Protein AF-A0A7S2JC39-F1 (afdb_monomer)

Structure (mmCIF, N/CA/C/O backbone):
data_AF-A0A7S2JC39-F1
#
_entry.id   AF-A0A7S2JC39-F1
#
loop_
_atom_site.group_PDB
_atom_site.id
_atom_site.type_symbol
_atom_site.label_atom_id
_atom_site.label_alt_id
_atom_site.label_comp_id
_atom_site.label_asym_id
_atom_site.label_entity_id
_atom_site.label_seq_id
_atom_site.pdbx_PDB_ins_code
_atom_site.Cartn_x
_atom_site.Cartn_y
_atom_site.Cartn_z
_atom_site.occupancy
_atom_site.B_iso_or_equiv
_atom_site.auth_seq_id
_atom_site.auth_comp_id
_atom_site.auth_asym_id
_atom_site.auth_atom_id
_atom_site.pdbx_PDB_model_num
ATOM 1 N N . ASP A 1 1 ? 55.659 12.580 -30.647 1.00 59.03 1 ASP A N 1
ATOM 2 C CA . ASP A 1 1 ? 55.176 11.824 -29.492 1.00 59.03 1 ASP A CA 1
ATOM 3 C C . ASP A 1 1 ? 54.135 12.694 -28.819 1.00 59.03 1 ASP A C 1
ATOM 5 O O . ASP A 1 1 ? 54.522 13.663 -28.187 1.00 59.03 1 ASP A O 1
ATOM 9 N N . ASP A 1 2 ? 52.860 12.489 -29.158 1.00 48.78 2 ASP A N 1
ATOM 10 C CA . ASP A 1 2 ? 51.747 12.760 -28.239 1.00 48.78 2 ASP A CA 1
ATOM 11 C C . ASP A 1 2 ? 50.462 12.148 -28.821 1.00 48.78 2 ASP A C 1
ATOM 13 O O . ASP A 1 2 ? 49.729 12.749 -29.612 1.00 48.78 2 ASP A O 1
ATOM 17 N N . PHE A 1 3 ? 50.257 10.868 -28.522 1.00 50.62 3 PHE A N 1
ATOM 18 C CA . PHE A 1 3 ? 49.027 10.153 -28.836 1.00 50.62 3 PHE A CA 1
ATOM 19 C C . PHE A 1 3 ? 48.012 10.512 -27.748 1.00 50.62 3 PHE A C 1
ATOM 21 O O . PHE A 1 3 ? 47.978 9.879 -26.697 1.00 50.62 3 PHE A O 1
ATOM 28 N N . MET A 1 4 ? 47.216 11.560 -27.968 1.00 56.38 4 MET A N 1
ATOM 29 C CA . MET A 1 4 ? 46.116 11.902 -27.063 1.00 56.38 4 MET A CA 1
ATOM 30 C C . MET A 1 4 ? 45.113 10.738 -27.049 1.00 56.38 4 MET A C 1
ATOM 32 O O . MET A 1 4 ? 44.552 10.425 -28.105 1.00 56.38 4 MET A O 1
ATOM 36 N N . PRO A 1 5 ? 44.850 10.082 -25.905 1.00 50.06 5 PRO A N 1
ATOM 37 C CA . PRO A 1 5 ? 43.785 9.100 -25.836 1.00 50.06 5 PRO A CA 1
ATOM 38 C C . PRO A 1 5 ? 42.465 9.860 -25.971 1.00 50.06 5 PRO A C 1
ATOM 40 O O . PRO A 1 5 ? 42.145 10.724 -25.157 1.00 50.06 5 PRO A O 1
ATOM 43 N N . SER A 1 6 ? 41.697 9.575 -27.022 1.00 55.00 6 SER A N 1
ATOM 44 C CA . SER A 1 6 ? 40.325 10.061 -27.125 1.00 55.00 6 SER A CA 1
ATOM 45 C C . SER A 1 6 ? 39.510 9.409 -26.010 1.00 55.00 6 SER A C 1
ATOM 47 O O . SER A 1 6 ? 39.019 8.289 -26.159 1.00 55.00 6 SER A O 1
ATOM 49 N N . GLU A 1 7 ? 39.403 10.079 -24.865 1.00 54.69 7 GLU A N 1
ATOM 50 C CA . GLU A 1 7 ? 38.505 9.657 -23.800 1.00 54.69 7 GLU A CA 1
ATOM 51 C C . GLU A 1 7 ? 37.078 9.699 -24.349 1.00 54.69 7 GLU A C 1
ATOM 53 O O . GLU A 1 7 ? 36.477 10.761 -24.530 1.00 54.69 7 GLU A O 1
ATOM 58 N N . HIS A 1 8 ? 36.527 8.526 -24.655 1.00 58.44 8 HIS A N 1
ATOM 59 C CA . HIS A 1 8 ? 35.109 8.383 -24.942 1.00 58.44 8 HIS A CA 1
ATOM 60 C C . HIS A 1 8 ? 34.352 8.691 -23.650 1.00 58.44 8 HIS A C 1
ATOM 62 O O . HIS A 1 8 ? 34.138 7.828 -22.801 1.00 58.44 8 HIS A O 1
ATOM 68 N N . LYS A 1 9 ? 33.995 9.964 -23.473 1.00 55.22 9 LYS A N 1
ATOM 69 C CA . LYS A 1 9 ? 33.208 10.432 -22.336 1.00 55.22 9 LYS A CA 1
ATOM 70 C C . LYS A 1 9 ? 31.896 9.647 -22.287 1.00 55.22 9 LYS A C 1
ATOM 72 O O . LYS A 1 9 ? 31.216 9.527 -23.307 1.00 55.22 9 LYS A O 1
ATOM 77 N N . ALA A 1 10 ? 31.528 9.142 -21.110 1.00 62.03 10 ALA A N 1
ATOM 78 C CA . ALA A 1 10 ? 30.225 8.521 -20.909 1.00 62.03 10 ALA A CA 1
ATOM 79 C C . ALA A 1 10 ? 29.124 9.506 -21.336 1.00 62.03 10 ALA A C 1
ATOM 81 O O . ALA A 1 10 ? 29.049 10.628 -20.830 1.00 62.03 10 ALA A O 1
ATOM 82 N N . GLN A 1 11 ? 28.296 9.104 -22.297 1.00 68.19 11 GLN A N 1
ATOM 83 C CA . GLN A 1 11 ?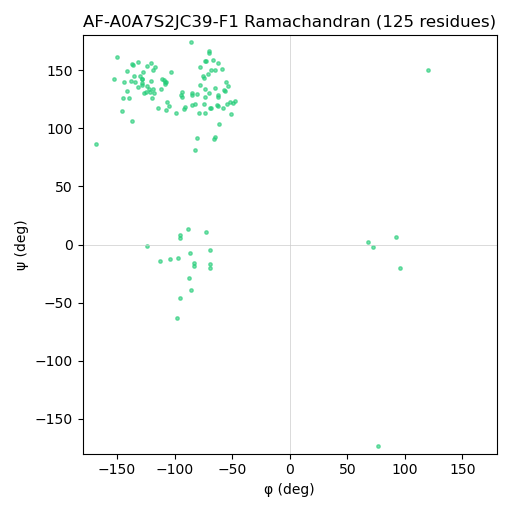 27.146 9.896 -22.713 1.00 68.19 11 GLN A CA 1
ATOM 84 C C . GLN A 1 11 ? 26.000 9.638 -21.739 1.00 68.19 11 GLN A C 1
ATOM 86 O O . GLN A 1 11 ? 25.550 8.504 -21.579 1.00 68.19 11 GLN A O 1
ATOM 91 N N . GLN A 1 12 ? 25.520 10.695 -21.087 1.00 71.56 12 GLN A N 1
ATOM 92 C CA . GLN A 1 12 ? 24.299 10.614 -20.300 1.00 71.56 12 GLN A CA 1
ATOM 93 C C . GLN A 1 12 ? 23.116 10.435 -21.253 1.00 71.56 12 GLN A C 1
ATOM 95 O O . GLN A 1 12 ? 22.857 11.294 -22.096 1.00 71.56 12 GLN A O 1
ATOM 100 N N . MET A 1 13 ? 22.415 9.309 -21.135 1.00 70.75 13 MET A N 1
ATOM 101 C CA . MET A 1 13 ? 21.233 9.058 -21.953 1.00 70.75 13 MET A CA 1
ATOM 102 C C . MET A 1 13 ? 20.038 9.893 -21.467 1.00 70.75 13 MET A C 1
ATOM 104 O O . MET A 1 13 ? 19.881 10.082 -20.256 1.00 70.75 13 MET A O 1
ATOM 108 N N . PRO A 1 14 ? 19.188 10.392 -22.385 1.00 74.12 14 PRO A N 1
ATOM 109 C CA . PRO A 1 14 ? 17.926 11.026 -22.015 1.00 74.12 14 PRO A CA 1
ATOM 110 C C . PRO A 1 14 ? 17.005 10.019 -21.312 1.00 74.12 14 PRO A C 1
ATOM 112 O O . PRO A 1 14 ? 17.118 8.808 -21.515 1.00 74.12 14 PRO A O 1
ATOM 115 N N . SER A 1 15 ? 16.069 10.511 -20.497 1.00 75.44 15 SER A N 1
ATOM 116 C CA . SER A 1 15 ? 15.065 9.651 -19.874 1.00 75.44 15 SER A CA 1
ATOM 117 C C . SER A 1 15 ? 14.177 9.013 -20.946 1.00 75.44 15 SER A C 1
ATOM 119 O O . SER A 1 15 ? 13.503 9.694 -21.718 1.00 75.44 15 SER A O 1
ATOM 121 N N . LEU A 1 16 ? 14.172 7.681 -20.994 1.00 74.25 16 LEU A N 1
ATOM 122 C CA . LEU A 1 16 ? 13.297 6.917 -21.874 1.00 74.25 16 LEU A CA 1
ATOM 123 C C . LEU A 1 16 ? 12.007 6.585 -21.123 1.00 74.25 16 LEU A C 1
ATOM 125 O O . LEU A 1 16 ? 12.033 5.868 -20.127 1.00 74.25 16 LEU A O 1
ATOM 129 N N . SER A 1 17 ? 10.879 7.097 -21.610 1.00 76.88 17 SER A N 1
ATOM 130 C CA . SER A 1 17 ? 9.553 6.733 -21.104 1.00 76.88 17 SER A CA 1
ATOM 131 C C . SER A 1 17 ? 8.851 5.859 -22.131 1.00 76.88 17 SER A C 1
ATOM 133 O O . SER A 1 17 ? 8.567 6.308 -23.240 1.00 76.88 17 SER A O 1
ATOM 135 N N . VAL A 1 18 ? 8.567 4.610 -21.770 1.00 73.94 18 VAL A N 1
ATOM 136 C CA . VAL A 1 18 ? 7.785 3.703 -22.614 1.00 73.94 18 VAL A CA 1
ATOM 137 C C . VAL A 1 18 ? 6.351 3.710 -22.098 1.00 73.94 18 VAL A C 1
ATOM 139 O O . VAL A 1 18 ? 6.086 3.265 -20.984 1.00 73.94 18 VAL A O 1
ATOM 142 N N . LYS A 1 19 ? 5.413 4.231 -22.895 1.00 73.06 19 LYS A N 1
ATOM 143 C CA . LYS A 1 19 ? 3.989 4.170 -22.553 1.00 73.06 19 LYS A CA 1
ATOM 144 C C . LYS A 1 19 ? 3.468 2.774 -22.873 1.00 73.06 19 LYS A C 1
ATOM 146 O O . LYS A 1 19 ? 3.402 2.390 -24.037 1.00 73.06 19 LYS A O 1
ATOM 151 N N . THR A 1 20 ? 3.093 2.034 -21.842 1.00 72.38 20 THR A N 1
ATOM 152 C CA . THR A 1 20 ? 2.510 0.696 -21.962 1.00 72.38 20 THR A CA 1
ATOM 153 C C . THR A 1 20 ? 1.324 0.577 -21.010 1.00 72.38 20 THR A C 1
ATOM 155 O O . THR A 1 20 ? 1.253 1.299 -20.015 1.00 72.38 20 THR A O 1
ATOM 158 N N . ASN A 1 21 ? 0.379 -0.307 -21.329 1.00 80.75 21 ASN A N 1
ATOM 159 C CA . ASN A 1 21 ? -0.690 -0.680 -20.406 1.00 80.75 21 ASN A CA 1
ATOM 160 C C . ASN A 1 21 ? -0.126 -1.742 -19.458 1.00 80.75 21 ASN A C 1
ATOM 162 O O . ASN A 1 21 ? -0.264 -2.939 -19.713 1.00 80.75 21 ASN A O 1
ATOM 166 N N . LEU A 1 22 ? 0.600 -1.293 -18.437 1.00 83.50 22 LEU A N 1
ATOM 167 C CA . LEU A 1 22 ? 1.078 -2.171 -17.378 1.00 83.50 22 LEU A CA 1
ATOM 168 C C . LEU A 1 22 ? -0.112 -2.662 -16.542 1.00 83.50 22 LEU A C 1
ATOM 170 O O . LEU A 1 22 ? -1.123 -1.972 -16.426 1.00 83.50 22 LEU A O 1
ATOM 174 N N . VAL A 1 23 ? 0.024 -3.860 -15.992 1.00 83.75 23 VAL A N 1
ATOM 175 C CA . VAL A 1 23 ? -0.968 -4.540 -15.165 1.00 83.75 23 VAL A CA 1
ATOM 176 C C . VAL A 1 23 ? -0.349 -4.740 -13.788 1.00 83.75 23 VAL A C 1
ATOM 178 O O . VAL A 1 23 ? 0.783 -5.221 -13.681 1.00 83.75 23 VAL A O 1
ATOM 181 N N . ASP A 1 24 ? -1.080 -4.363 -12.748 1.00 83.19 24 ASP A N 1
ATOM 182 C CA . ASP A 1 24 ? -0.678 -4.576 -11.359 1.00 83.19 24 ASP A CA 1
ATOM 183 C C . ASP A 1 24 ? -0.454 -6.058 -11.042 1.00 83.19 24 ASP A C 1
ATOM 185 O O . ASP A 1 24 ? -0.990 -6.953 -11.704 1.00 83.19 24 ASP A O 1
ATOM 189 N N . GLY A 1 25 ? 0.436 -6.329 -10.088 1.00 80.19 25 GLY A N 1
ATOM 190 C CA . GLY A 1 25 ? 0.829 -7.696 -9.736 1.00 80.19 25 GLY A CA 1
ATOM 191 C C . GLY A 1 25 ? 1.721 -8.389 -10.775 1.00 80.19 25 GLY A C 1
ATOM 192 O O . GLY A 1 25 ? 2.168 -9.515 -10.558 1.00 80.19 25 GLY A O 1
ATOM 193 N N . THR A 1 26 ? 2.023 -7.734 -11.902 1.00 83.69 26 THR A N 1
ATOM 194 C CA . THR A 1 26 ? 2.924 -8.275 -12.926 1.00 83.69 26 THR A CA 1
ATOM 195 C C . THR A 1 26 ? 4.354 -7.787 -12.706 1.00 83.69 26 THR A C 1
ATOM 197 O O . THR A 1 26 ? 4.611 -6.592 -12.554 1.00 83.69 26 THR A O 1
ATOM 200 N N . THR A 1 27 ? 5.310 -8.719 -12.739 1.00 86.38 27 THR A N 1
ATOM 201 C CA . THR A 1 27 ? 6.745 -8.407 -12.703 1.00 86.38 27 THR A CA 1
ATOM 202 C C . THR A 1 27 ? 7.257 -8.089 -14.103 1.00 86.38 27 THR A C 1
ATOM 204 O O . THR A 1 27 ? 7.231 -8.935 -14.998 1.00 86.38 27 THR A O 1
ATOM 207 N N . TYR A 1 28 ? 7.781 -6.881 -14.277 1.00 86.25 28 TYR A N 1
ATOM 208 C CA . TYR A 1 28 ? 8.352 -6.388 -15.523 1.00 86.25 28 TYR A CA 1
ATOM 209 C C . TYR A 1 28 ? 9.880 -6.391 -15.490 1.00 86.25 28 TYR A C 1
ATOM 211 O O . TYR A 1 28 ? 10.504 -6.154 -14.456 1.00 86.25 28 TYR A O 1
ATOM 219 N N . PHE A 1 29 ? 10.481 -6.610 -16.658 1.00 88.81 29 PHE A N 1
ATOM 220 C CA . PHE A 1 29 ? 11.921 -6.514 -16.882 1.00 88.81 29 PHE A CA 1
ATOM 221 C C . PHE A 1 29 ? 12.179 -5.528 -18.015 1.00 88.81 29 PHE A C 1
ATOM 223 O O . PHE A 1 29 ? 11.515 -5.568 -19.051 1.00 88.81 29 PHE A O 1
ATOM 230 N N . VAL A 1 30 ? 13.166 -4.658 -17.835 1.00 86.19 30 VAL A N 1
ATOM 231 C CA . VAL A 1 30 ? 13.604 -3.712 -18.858 1.00 86.19 30 VAL A CA 1
ATOM 232 C C . VAL A 1 30 ? 14.916 -4.215 -19.436 1.00 86.19 30 VAL A C 1
ATOM 234 O O . VAL A 1 30 ? 15.904 -4.332 -18.716 1.00 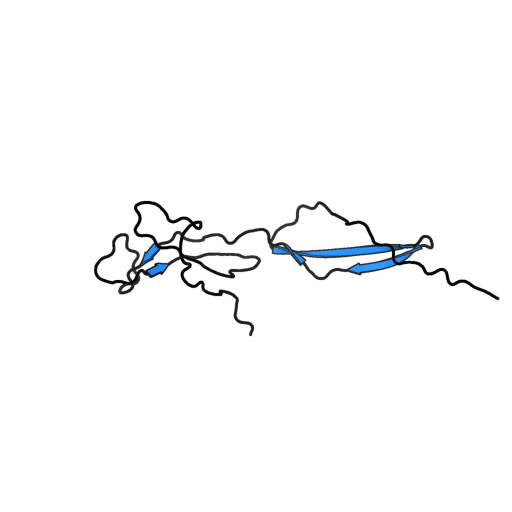86.19 30 VAL A O 1
ATOM 237 N N . ALA A 1 31 ? 14.934 -4.500 -20.736 1.00 88.56 31 ALA A N 1
ATOM 238 C CA . ALA A 1 31 ? 16.150 -4.814 -21.473 1.00 88.56 31 ALA A CA 1
ATOM 239 C C . ALA A 1 31 ? 16.523 -3.628 -22.366 1.00 88.56 31 ALA A C 1
ATOM 241 O O . ALA A 1 31 ? 15.738 -3.201 -23.212 1.00 88.56 31 ALA A O 1
ATOM 242 N N . LEU A 1 32 ? 17.730 -3.103 -22.182 1.00 87.06 32 LEU A N 1
ATOM 243 C CA . LEU A 1 32 ? 18.309 -2.048 -23.001 1.00 87.06 32 LEU A CA 1
ATOM 244 C C . LEU A 1 32 ? 19.425 -2.642 -23.855 1.00 87.06 32 LEU A C 1
ATOM 246 O O . LEU A 1 32 ? 20.207 -3.467 -23.383 1.00 87.06 32 LEU A O 1
ATOM 250 N N . GLN A 1 33 ? 19.510 -2.206 -25.107 1.00 89.62 33 GLN A N 1
ATOM 251 C CA . GLN A 1 33 ? 20.615 -2.526 -26.001 1.00 89.62 33 GLN A CA 1
ATOM 252 C C . GLN A 1 33 ? 21.188 -1.222 -26.548 1.00 89.62 33 GLN A C 1
ATOM 254 O O . GLN A 1 33 ? 20.442 -0.373 -27.030 1.00 89.62 33 GLN A O 1
ATOM 259 N N . CYS A 1 34 ? 22.506 -1.073 -26.473 1.00 85.19 34 CYS A N 1
ATOM 260 C CA . CYS A 1 34 ? 23.226 0.029 -27.098 1.00 85.19 34 CYS A CA 1
ATOM 261 C C . CYS A 1 34 ? 24.065 -0.523 -28.248 1.00 85.19 34 CYS A C 1
ATOM 263 O O . CYS A 1 34 ? 24.613 -1.620 -28.134 1.00 85.19 34 CYS A O 1
ATOM 265 N N . SER A 1 35 ? 24.162 0.220 -29.346 1.00 90.00 35 SER A N 1
ATOM 266 C CA . SER A 1 35 ? 25.002 -0.125 -30.491 1.00 90.00 35 SER A CA 1
ATOM 267 C C . SER A 1 35 ? 25.894 1.046 -30.877 1.00 90.00 35 SER A C 1
ATOM 269 O O . SER A 1 35 ? 25.411 2.177 -30.927 1.00 90.00 35 SER A O 1
ATOM 271 N N . ASP A 1 36 ? 27.162 0.780 -31.182 1.00 87.75 36 ASP A N 1
ATOM 272 C CA . ASP A 1 36 ? 28.072 1.791 -31.727 1.00 87.75 36 ASP A CA 1
ATOM 273 C C . ASP A 1 36 ? 27.963 1.899 -33.264 1.00 87.75 36 ASP A C 1
ATOM 275 O O . ASP A 1 36 ? 27.270 1.120 -33.924 1.00 87.75 36 ASP A O 1
ATOM 279 N N . HIS A 1 37 ? 28.659 2.877 -33.854 1.00 87.50 37 HIS A N 1
ATOM 280 C CA . HIS A 1 37 ? 28.695 3.075 -35.310 1.00 87.50 37 HIS A CA 1
ATOM 281 C C . HIS A 1 37 ? 29.454 1.973 -36.071 1.00 87.50 37 HIS A C 1
ATOM 283 O O . HIS A 1 37 ? 29.291 1.858 -37.284 1.00 87.50 37 HIS A O 1
ATOM 289 N N . ALA A 1 38 ? 30.275 1.175 -35.380 1.00 91.69 38 ALA A N 1
ATOM 290 C CA . ALA A 1 38 ? 30.990 0.034 -35.949 1.00 91.69 38 ALA A CA 1
ATOM 291 C C . ALA A 1 38 ? 30.146 -1.257 -35.926 1.00 91.69 38 ALA A C 1
ATOM 293 O O . ALA A 1 38 ? 30.541 -2.263 -36.513 1.00 91.69 38 ALA A O 1
ATOM 294 N N . GLY A 1 39 ? 28.973 -1.228 -35.286 1.00 89.25 39 GLY A N 1
ATOM 295 C CA . GLY A 1 39 ? 28.045 -2.349 -35.190 1.00 89.25 39 GLY A CA 1
ATOM 296 C C . GLY A 1 39 ? 28.233 -3.233 -33.954 1.00 89.25 39 GLY A C 1
ATOM 297 O O . GLY A 1 39 ? 27.536 -4.247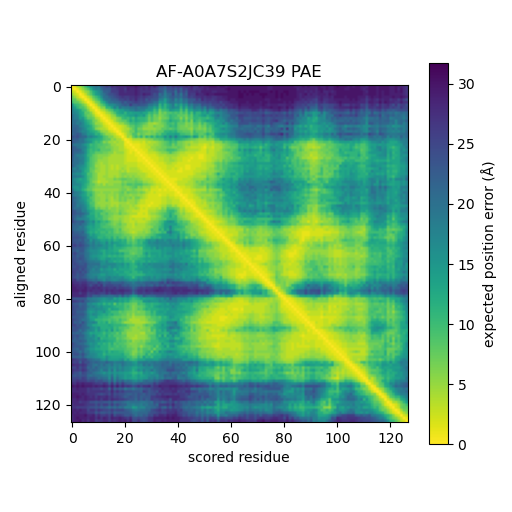 -33.845 1.00 89.25 39 GLY A O 1
ATOM 298 N N . HIS A 1 40 ? 29.106 -2.877 -33.006 1.00 90.06 40 HIS A N 1
ATOM 299 C CA . HIS A 1 40 ? 29.178 -3.581 -31.725 1.00 90.06 40 HIS A CA 1
ATOM 300 C C . HIS A 1 40 ? 27.951 -3.270 -30.877 1.00 90.06 40 HIS A C 1
ATOM 302 O O . HIS A 1 40 ? 27.408 -2.168 -30.932 1.00 90.06 40 HIS A O 1
ATOM 308 N N . ARG A 1 41 ? 27.514 -4.247 -30.077 1.00 92.12 41 ARG A N 1
ATOM 309 C CA . ARG A 1 41 ? 26.320 -4.136 -29.235 1.00 92.12 41 ARG A CA 1
ATOM 310 C C . ARG A 1 41 ? 26.631 -4.509 -27.793 1.00 92.12 41 ARG A C 1
ATOM 312 O O . ARG A 1 41 ? 27.356 -5.469 -27.549 1.00 92.12 41 ARG A O 1
ATOM 319 N N . SER A 1 42 ? 26.026 -3.796 -26.853 1.00 89.94 42 SER A N 1
ATOM 320 C CA . SER A 1 42 ? 25.999 -4.141 -25.430 1.00 89.94 42 SER A CA 1
ATOM 321 C C . SER A 1 42 ? 24.557 -4.224 -24.937 1.00 89.94 42 SER A C 1
ATOM 323 O O . SER A 1 42 ? 23.660 -3.610 -25.518 1.00 89.94 42 SER A O 1
ATOM 325 N N . GLN A 1 43 ? 24.317 -5.014 -23.890 1.00 90.12 43 GLN A N 1
ATOM 326 C CA . GLN A 1 43 ? 22.989 -5.200 -23.307 1.00 90.12 43 GLN A CA 1
ATOM 327 C C . GLN A 1 43 ? 23.015 -5.003 -21.795 1.00 90.12 43 GLN A C 1
ATOM 329 O O . GLN A 1 43 ? 23.976 -5.380 -21.126 1.00 90.12 43 GLN A O 1
ATOM 334 N N . LEU A 1 44 ? 21.928 -4.444 -21.271 1.00 88.56 44 LEU A N 1
ATOM 335 C CA . LEU A 1 44 ? 21.657 -4.309 -19.846 1.00 88.56 44 LEU A CA 1
ATOM 336 C C . LEU A 1 44 ? 20.234 -4.791 -19.576 1.00 88.56 44 LEU A C 1
ATOM 338 O O . LEU A 1 44 ? 19.317 -4.430 -20.309 1.00 88.56 44 LEU A O 1
ATOM 342 N N . ILE A 1 45 ? 20.045 -5.582 -18.525 1.00 89.25 45 ILE A N 1
ATOM 343 C CA . ILE A 1 45 ? 18.727 -6.061 -18.102 1.00 89.25 45 ILE A CA 1
ATOM 344 C C . ILE A 1 45 ? 18.500 -5.595 -16.665 1.00 89.25 45 ILE A C 1
ATOM 346 O O . ILE A 1 45 ? 19.389 -5.731 -15.821 1.00 89.25 45 ILE A O 1
ATOM 350 N N . SER A 1 46 ? 17.336 -5.009 -16.392 1.00 86.94 46 SER A N 1
ATOM 351 C CA . SER A 1 46 ? 16.953 -4.593 -15.046 1.00 86.94 46 SER A CA 1
ATOM 352 C C . SER A 1 46 ? 16.668 -5.796 -14.150 1.00 86.94 46 SER A C 1
ATOM 354 O O . SER A 1 46 ? 16.412 -6.909 -14.609 1.00 86.94 46 SER A O 1
ATOM 356 N N . GLN A 1 47 ? 16.624 -5.547 -12.846 1.00 86.75 47 GLN A N 1
ATOM 357 C CA . GLN A 1 47 ? 15.950 -6.470 -11.939 1.00 86.75 47 GLN A CA 1
ATOM 358 C C . GLN A 1 47 ? 14.442 -6.472 -12.225 1.00 86.75 47 GLN A C 1
ATOM 360 O O . GLN A 1 47 ? 13.919 -5.531 -12.835 1.00 86.75 47 GLN A O 1
ATOM 365 N N . GLY A 1 48 ? 13.763 -7.540 -11.807 1.00 83.62 48 GLY A N 1
ATOM 366 C CA . GLY A 1 48 ? 12.309 -7.617 -11.889 1.00 83.62 48 GLY A CA 1
ATOM 367 C C . GLY A 1 48 ? 11.682 -6.526 -11.027 1.00 83.62 48 GLY A C 1
ATOM 368 O O . GLY A 1 48 ? 12.012 -6.405 -9.848 1.00 83.62 48 GLY A O 1
ATOM 369 N N . LEU A 1 49 ? 10.802 -5.731 -11.623 1.00 82.62 49 LEU A N 1
ATOM 370 C CA . LEU A 1 49 ? 10.036 -4.696 -10.942 1.00 82.62 49 LEU A CA 1
ATOM 371 C C . LEU A 1 49 ? 8.562 -5.079 -10.993 1.00 82.62 49 LEU A C 1
ATOM 373 O O . LEU A 1 49 ? 7.993 -5.166 -12.080 1.00 82.62 49 LEU A O 1
ATOM 377 N N . MET A 1 50 ? 7.948 -5.296 -9.835 1.00 83.81 50 MET A N 1
ATOM 378 C CA . MET A 1 50 ? 6.506 -5.493 -9.756 1.00 83.81 50 MET A CA 1
ATOM 379 C C . MET A 1 50 ? 5.808 -4.139 -9.694 1.00 83.81 50 MET A C 1
ATOM 381 O O . MET A 1 50 ? 6.204 -3.273 -8.910 1.00 83.81 50 MET A O 1
ATOM 385 N N . LEU A 1 51 ? 4.804 -3.956 -10.549 1.00 82.88 51 LEU A N 1
ATOM 386 C CA . LEU A 1 51 ? 3.941 -2.788 -10.473 1.00 82.88 51 LEU A CA 1
ATOM 387 C C . LEU A 1 51 ? 2.894 -3.000 -9.378 1.00 82.88 51 LEU A C 1
ATOM 389 O O . LEU A 1 51 ? 2.214 -4.026 -9.370 1.00 82.88 51 LEU A O 1
ATOM 393 N N . ASP A 1 52 ? 2.778 -2.010 -8.502 1.00 82.94 52 ASP A N 1
ATOM 394 C CA . ASP A 1 52 ? 1.713 -1.910 -7.516 1.00 82.94 52 ASP A CA 1
ATOM 395 C C . ASP A 1 52 ? 1.204 -0.463 -7.461 1.00 82.94 52 ASP A C 1
ATOM 397 O O . ASP A 1 52 ? 1.884 0.460 -7.000 1.00 82.94 52 ASP A O 1
ATOM 401 N N . THR A 1 53 ? 0.023 -0.263 -8.026 1.00 82.00 53 THR A N 1
ATOM 402 C CA . THR A 1 53 ? -0.724 0.992 -8.057 1.00 82.00 53 THR A CA 1
ATOM 403 C C . THR A 1 53 ? -2.125 0.839 -7.472 1.00 82.00 53 THR A C 1
ATOM 405 O O . THR A 1 53 ? -2.856 1.832 -7.385 1.00 82.00 53 THR A O 1
ATOM 408 N N . ILE A 1 54 ? -2.498 -0.373 -7.051 1.00 83.56 54 ILE A N 1
ATOM 409 C CA . ILE A 1 54 ? -3.806 -0.667 -6.476 1.00 83.56 54 ILE A CA 1
ATOM 410 C C . ILE A 1 54 ? -3.693 -0.479 -4.961 1.00 83.56 54 ILE A C 1
ATOM 412 O O . ILE A 1 54 ? -2.901 -1.147 -4.317 1.00 83.56 54 ILE A O 1
ATOM 416 N N . PRO A 1 55 ? -4.450 0.452 -4.354 1.00 84.31 55 PRO A N 1
ATOM 417 C CA . PRO A 1 55 ? -4.430 0.601 -2.910 1.00 84.31 55 PRO A CA 1
ATOM 418 C C . PRO A 1 55 ? -5.166 -0.562 -2.220 1.00 84.31 55 PRO A C 1
ATOM 420 O O . PRO A 1 55 ? -6.112 -1.121 -2.792 1.00 84.31 55 PRO A O 1
ATOM 423 N N . PRO A 1 56 ? -4.866 -0.820 -0.933 1.00 87.19 56 PRO A N 1
ATOM 424 C CA . PRO A 1 56 ? -5.596 -1.799 -0.145 1.00 87.19 56 PRO A CA 1
ATOM 425 C C . PRO A 1 56 ? -7.106 -1.545 -0.153 1.00 87.19 56 PRO A C 1
ATOM 427 O O . PRO A 1 56 ? -7.570 -0.418 0.046 1.00 87.19 56 PRO A O 1
ATOM 430 N N . THR A 1 57 ? -7.885 -2.611 -0.317 1.00 89.44 57 THR A N 1
ATOM 431 C CA . THR A 1 57 ? -9.352 -2.560 -0.3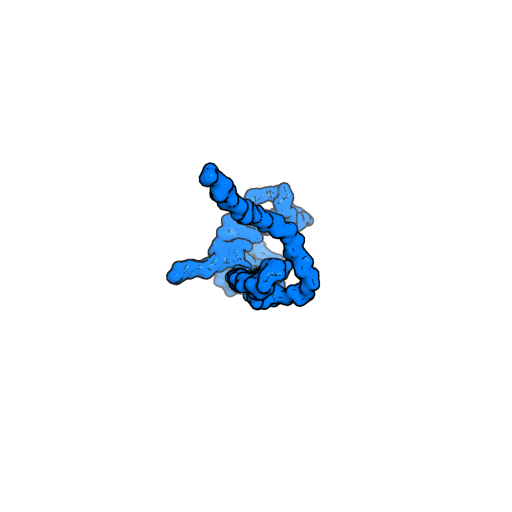71 1.00 89.44 57 THR A CA 1
ATOM 432 C C . THR A 1 57 ? -9.967 -3.144 0.902 1.00 89.44 57 THR A C 1
ATOM 434 O O . THR A 1 57 ? -9.503 -4.160 1.423 1.00 89.44 57 THR A O 1
ATOM 437 N N . SER A 1 58 ? -11.029 -2.512 1.415 1.00 86.69 58 SER A N 1
ATOM 438 C CA . SER A 1 58 ? -11.803 -3.057 2.539 1.00 86.69 58 SER A CA 1
ATOM 439 C C . SER A 1 58 ? -12.652 -4.239 2.073 1.00 86.69 58 SER A C 1
ATOM 441 O O . SER A 1 58 ? -13.415 -4.111 1.118 1.00 86.69 58 SER A O 1
ATOM 443 N N . LEU A 1 59 ? -12.544 -5.380 2.752 1.00 83.62 59 LEU A N 1
ATOM 444 C CA . LEU A 1 59 ? -13.366 -6.568 2.491 1.00 83.62 59 LEU A CA 1
ATOM 445 C C . LEU A 1 59 ? -14.681 -6.554 3.275 1.00 83.62 59 L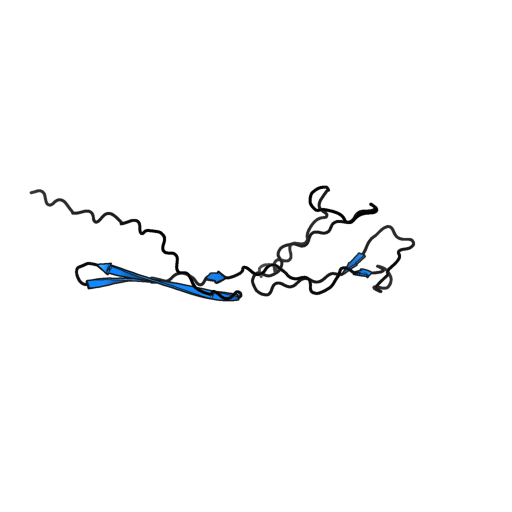EU A C 1
ATOM 447 O O . LEU A 1 59 ? -15.667 -7.142 2.836 1.00 83.62 59 LEU A O 1
ATOM 451 N N . THR A 1 60 ? -14.691 -5.909 4.440 1.00 83.56 60 THR A N 1
ATOM 452 C CA . THR A 1 60 ? -15.874 -5.774 5.297 1.00 83.56 60 THR A CA 1
ATOM 453 C C . THR A 1 60 ? -16.049 -4.327 5.724 1.00 83.56 60 THR A C 1
ATOM 455 O O . THR A 1 60 ? -15.080 -3.567 5.764 1.00 83.56 60 THR A O 1
ATOM 458 N N . ASP A 1 61 ? -17.274 -3.953 6.085 1.00 83.19 61 ASP A N 1
ATOM 459 C CA . ASP A 1 61 ? -17.482 -2.743 6.877 1.00 83.19 61 ASP A CA 1
ATOM 460 C C . ASP A 1 61 ? -16.964 -2.958 8.313 1.00 83.19 61 ASP A C 1
ATOM 462 O O . ASP A 1 61 ? -16.663 -4.091 8.723 1.00 83.19 61 ASP A O 1
ATOM 466 N N . VAL A 1 62 ? -16.829 -1.874 9.072 1.00 84.06 62 VAL A N 1
ATOM 467 C CA . VAL A 1 62 ? -16.480 -1.941 10.492 1.00 84.06 62 VAL A CA 1
ATOM 468 C C . VAL A 1 62 ? -17.703 -2.412 11.274 1.00 84.06 62 VAL A C 1
ATOM 470 O O . VAL A 1 62 ? -18.736 -1.748 11.278 1.00 84.06 62 VAL A O 1
ATOM 473 N N . ALA A 1 63 ? -17.568 -3.531 11.985 1.00 86.25 63 ALA A N 1
ATOM 474 C CA . ALA A 1 63 ? -18.596 -4.019 12.899 1.00 86.25 63 ALA A CA 1
ATOM 475 C C . ALA A 1 63 ? -18.113 -3.915 14.346 1.00 86.25 63 ALA A C 1
ATOM 477 O O . ALA A 1 63 ? -16.991 -4.316 14.672 1.00 86.25 63 ALA A O 1
ATOM 478 N N . LEU A 1 64 ? -18.972 -3.393 15.221 1.00 86.25 64 LEU A N 1
ATOM 479 C CA . LEU A 1 64 ? -18.747 -3.431 16.661 1.00 86.25 64 LEU A CA 1
ATOM 480 C C . LEU A 1 64 ? -19.092 -4.823 17.180 1.00 86.25 64 LEU A C 1
ATOM 482 O O . LEU A 1 64 ? -20.104 -5.400 16.784 1.00 86.25 64 LEU A O 1
ATOM 486 N N . VAL A 1 65 ? -18.261 -5.357 18.070 1.00 87.19 65 VAL A N 1
ATOM 487 C CA . VAL A 1 65 ? -18.470 -6.687 18.651 1.00 87.19 65 VAL A CA 1
ATOM 488 C C . VAL A 1 65 ? -18.403 -6.629 20.163 1.00 87.19 65 VAL A C 1
ATOM 490 O O . VAL A 1 65 ? -17.532 -5.970 20.720 1.00 87.19 65 VAL A O 1
ATOM 493 N N . SER A 1 66 ? -19.295 -7.346 20.837 1.00 83.81 66 SER A N 1
ATOM 494 C CA . SER A 1 66 ? -19.220 -7.508 22.287 1.00 83.81 66 SER A CA 1
ATOM 495 C C . SER A 1 66 ? -17.921 -8.232 22.666 1.00 83.81 66 SER A C 1
ATOM 497 O O . SER A 1 66 ? -17.669 -9.320 22.144 1.00 83.81 66 SER A O 1
ATOM 499 N N . PRO A 1 67 ? -17.109 -7.705 23.598 1.00 79.44 67 PRO A N 1
ATOM 500 C CA . PRO A 1 67 ? -15.889 -8.372 24.041 1.00 79.44 67 PRO A CA 1
ATOM 501 C C . PRO A 1 67 ? -16.180 -9.644 24.850 1.00 79.44 67 PRO A C 1
ATOM 503 O O . PRO A 1 67 ? -15.314 -10.503 24.968 1.00 79.44 67 PRO A O 1
ATOM 506 N N . GLU A 1 68 ? -17.390 -9.774 25.401 1.00 82.06 68 GLU A N 1
ATOM 507 C CA . GLU A 1 68 ? -17.798 -10.917 26.225 1.00 82.06 68 GLU A CA 1
ATOM 508 C C . GLU A 1 68 ? -18.327 -12.078 25.378 1.00 82.06 68 GLU A C 1
ATOM 510 O O . GLU A 1 68 ? -18.063 -13.240 25.681 1.00 82.06 68 GLU A O 1
ATOM 515 N N . THR A 1 69 ? -19.080 -11.772 24.316 1.00 83.88 69 THR A N 1
ATOM 516 C CA . THR A 1 69 ? -19.772 -12.788 23.504 1.00 83.88 69 THR A CA 1
ATOM 517 C C . THR A 1 69 ? -19.228 -12.917 22.084 1.00 83.88 69 THR A C 1
ATOM 519 O O . THR A 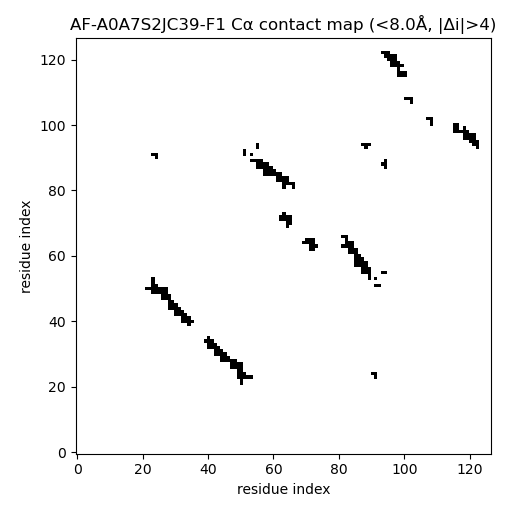1 69 ? -19.565 -13.878 21.397 1.00 83.88 69 THR A O 1
ATOM 522 N N . GLY A 1 70 ? -18.427 -11.958 21.611 1.00 83.62 70 GLY A N 1
ATOM 523 C CA . GLY A 1 70 ? -17.954 -11.880 20.225 1.00 83.62 70 GLY A CA 1
ATOM 524 C C . GLY A 1 70 ? -19.052 -11.583 19.197 1.00 83.62 70 GLY A C 1
ATOM 525 O O . GLY A 1 70 ? -18.774 -11.545 18.001 1.00 83.62 70 GLY A O 1
ATOM 526 N N . ALA A 1 71 ? -20.298 -11.384 19.636 1.00 85.94 71 ALA A N 1
ATOM 527 C CA . ALA A 1 71 ? -21.421 -11.095 18.754 1.00 85.94 71 ALA A CA 1
ATOM 528 C C . ALA A 1 71 ? -21.364 -9.649 18.247 1.00 85.94 71 ALA A C 1
ATOM 530 O O . ALA A 1 71 ? -20.973 -8.751 18.995 1.00 85.94 71 ALA A O 1
ATOM 531 N N . VAL A 1 72 ? -21.799 -9.426 17.003 1.00 87.06 72 VAL A N 1
ATOM 532 C CA . VAL A 1 72 ? -21.985 -8.077 16.450 1.00 87.06 72 VAL A CA 1
ATOM 533 C C . VAL A 1 72 ? -23.097 -7.362 17.219 1.00 87.06 72 VAL A C 1
ATOM 535 O O . VAL A 1 72 ? -24.140 -7.960 17.493 1.00 87.06 72 VAL A O 1
ATOM 538 N N . VAL A 1 73 ? -22.867 -6.101 17.583 1.00 82.88 73 VAL A N 1
ATOM 539 C CA . VAL A 1 73 ? -23.803 -5.287 18.371 1.00 82.88 73 VAL A CA 1
ATOM 540 C C . VAL A 1 73 ? -23.953 -3.885 17.783 1.00 82.88 73 VAL A C 1
ATOM 542 O O . VAL A 1 73 ? -22.966 -3.261 17.411 1.00 82.88 73 VAL A O 1
ATOM 545 N N . ASP A 1 74 ? -25.181 -3.363 17.771 1.00 75.88 74 ASP A N 1
ATOM 546 C CA . ASP A 1 74 ? -25.481 -2.003 17.282 1.00 75.88 74 ASP A CA 1
ATOM 547 C C . ASP A 1 74 ? -25.574 -0.962 18.414 1.00 75.88 74 ASP A C 1
ATOM 549 O O . ASP A 1 74 ? -25.618 0.244 18.175 1.00 75.88 74 ASP A O 1
ATOM 553 N N . MET A 1 75 ? -25.613 -1.414 19.672 1.00 67.25 75 MET A N 1
ATOM 554 C CA . MET A 1 75 ? -25.707 -0.572 20.866 1.00 67.25 75 MET A CA 1
ATOM 555 C C . MET A 1 75 ? -24.881 -1.178 22.002 1.00 67.25 75 MET A C 1
ATOM 557 O O . MET A 1 75 ? -24.886 -2.392 22.200 1.00 67.25 75 MET A O 1
ATOM 561 N N . TRP A 1 76 ? -24.186 -0.328 22.762 1.00 69.25 76 TRP A N 1
ATOM 562 C CA . TRP A 1 76 ? -23.264 -0.755 23.815 1.00 69.25 76 TRP A CA 1
ATOM 563 C C . TRP A 1 76 ? -23.809 -0.459 25.213 1.00 69.25 76 TRP A C 1
ATOM 565 O O . TRP A 1 76 ? -24.382 0.605 25.451 1.00 69.25 76 TRP A O 1
ATOM 575 N N . GLY A 1 77 ? -23.585 -1.374 26.156 1.00 60.34 77 GLY A N 1
ATOM 576 C CA . GLY A 1 77 ? -23.942 -1.199 27.560 1.00 60.34 77 GLY A CA 1
ATOM 577 C C . GLY A 1 77 ? -22.921 -1.859 28.485 1.00 60.34 77 GLY A C 1
ATOM 578 O O . GLY A 1 77 ? -22.676 -3.052 28.368 1.00 60.34 77 GLY A O 1
ATOM 579 N N . LEU A 1 78 ? -22.395 -1.072 29.434 1.00 54.88 78 LEU A N 1
ATOM 580 C CA . LEU A 1 78 ? -21.708 -1.452 30.687 1.00 54.88 78 LEU A CA 1
ATOM 581 C C . LEU A 1 78 ? -20.167 -1.534 30.746 1.00 54.88 78 LEU A C 1
ATOM 583 O O . LEU A 1 78 ? -19.653 -1.394 31.854 1.00 54.88 78 LEU A O 1
ATOM 587 N N . ASN A 1 79 ? -19.404 -1.668 29.654 1.00 62.31 79 ASN A N 1
ATOM 588 C CA . ASN A 1 79 ? -17.927 -1.704 29.731 1.00 62.31 79 ASN A CA 1
ATOM 589 C C . ASN A 1 79 ? -17.243 -0.530 28.992 1.00 62.31 79 ASN A C 1
ATOM 591 O O . ASN A 1 79 ? -17.802 0.063 28.073 1.00 62.31 79 ASN A O 1
ATOM 595 N N . SER A 1 80 ? -16.040 -0.154 29.441 1.00 69.62 80 SER A N 1
ATOM 596 C CA . SER A 1 80 ? -15.275 1.011 28.960 1.00 69.62 80 SER A CA 1
ATOM 597 C C . SER A 1 80 ? -14.362 0.711 27.763 1.00 69.62 80 SER A C 1
ATOM 599 O O . SER A 1 80 ? -13.466 1.500 27.463 1.00 69.62 80 SER A O 1
ATOM 601 N N . THR A 1 81 ? -14.532 -0.439 27.110 1.00 75.56 81 THR A N 1
ATOM 602 C CA . THR A 1 81 ? -13.654 -0.910 26.033 1.00 75.56 81 THR A CA 1
ATOM 603 C C . THR A 1 81 ? -14.462 -1.080 24.762 1.00 75.56 81 THR A C 1
ATOM 605 O O . THR A 1 81 ? -15.440 -1.808 24.757 1.00 75.56 81 THR A O 1
ATOM 608 N N . LEU A 1 82 ? -14.031 -0.450 23.670 1.00 77.25 82 LEU A N 1
ATOM 609 C CA . LEU A 1 82 ? -14.631 -0.654 22.356 1.00 77.25 82 LEU A CA 1
ATOM 610 C C . LEU A 1 82 ? -13.860 -1.748 21.612 1.00 77.25 82 LEU A C 1
ATOM 612 O O . LEU A 1 82 ? -12.640 -1.660 21.473 1.00 77.25 82 LEU A O 1
ATOM 616 N N . THR A 1 83 ? -14.563 -2.764 21.120 1.00 82.38 83 THR A N 1
ATOM 617 C CA . THR A 1 83 ? -13.984 -3.810 20.269 1.00 82.38 83 THR A CA 1
ATOM 618 C C . THR A 1 83 ? -14.672 -3.785 18.916 1.00 82.38 83 THR A C 1
ATOM 620 O O . THR A 1 83 ? -15.896 -3.689 18.825 1.00 82.38 83 THR A O 1
ATOM 623 N N . PHE A 1 84 ? -13.871 -3.844 17.858 1.00 83.94 84 PHE A N 1
ATOM 624 C CA . PHE A 1 84 ? -14.351 -3.832 16.488 1.00 83.94 84 PHE A CA 1
ATOM 625 C C . PHE A 1 84 ? -13.592 -4.855 15.653 1.00 83.94 84 PHE A C 1
ATOM 627 O O . PHE A 1 84 ? -12.452 -5.211 15.961 1.00 8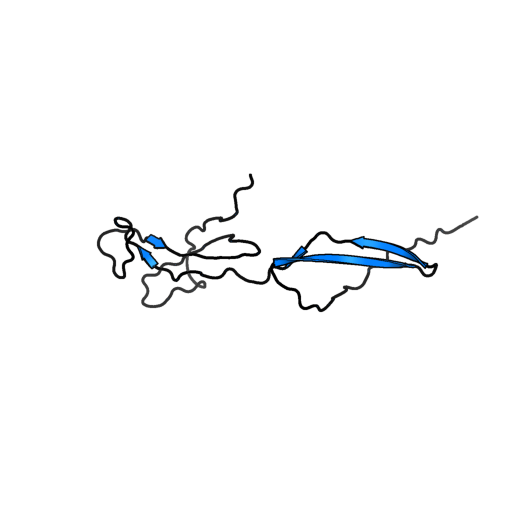3.94 84 PHE A O 1
ATOM 634 N N . ILE A 1 85 ? -14.233 -5.298 14.580 1.00 84.88 85 ILE A N 1
ATOM 635 C CA . ILE A 1 85 ? -13.632 -6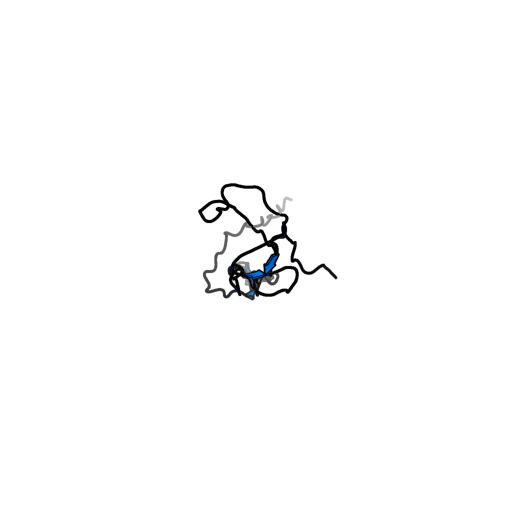.151 13.560 1.00 84.88 85 ILE A CA 1
ATOM 636 C C . ILE A 1 85 ? -13.692 -5.442 12.208 1.00 84.88 85 ILE A C 1
ATOM 638 O O . ILE A 1 85 ? -14.663 -4.758 11.884 1.00 84.88 85 ILE A O 1
ATOM 642 N N . CYS A 1 86 ? -12.619 -5.585 11.435 1.00 85.94 86 CYS A N 1
ATOM 643 C CA . CYS A 1 86 ? -12.518 -5.117 10.058 1.00 85.94 86 CYS A CA 1
ATOM 644 C C . CYS A 1 86 ? -11.558 -6.028 9.288 1.00 85.94 86 CYS A C 1
ATOM 646 O O . CYS A 1 86 ? -10.777 -6.775 9.884 1.00 85.94 86 CYS A O 1
ATOM 648 N N . SER A 1 87 ? -11.624 -6.003 7.962 1.00 87.44 87 SER A N 1
ATOM 649 C CA . SER A 1 87 ? -10.737 -6.789 7.108 1.00 87.44 87 SER A CA 1
ATOM 650 C C . SER A 1 87 ? -10.345 -5.987 5.879 1.00 87.44 87 SER A C 1
ATOM 652 O O . SER A 1 87 ? -11.203 -5.418 5.210 1.00 87.44 87 SER A O 1
ATOM 654 N N . PHE A 1 88 ? -9.050 -5.977 5.581 1.00 87.69 88 PHE A N 1
ATOM 655 C CA . PHE A 1 88 ? -8.470 -5.354 4.395 1.00 87.69 88 PHE A CA 1
ATOM 656 C C . PHE A 1 88 ? -7.732 -6.407 3.578 1.00 87.69 88 PHE A C 1
ATOM 658 O O . PHE A 1 88 ? -7.294 -7.428 4.116 1.00 87.69 88 PHE A O 1
ATOM 665 N N . LYS A 1 89 ? -7.584 -6.139 2.286 1.00 86.44 89 LYS A N 1
ATOM 666 C CA . LYS A 1 89 ? -6.823 -6.971 1.365 1.00 86.44 89 LYS A CA 1
ATOM 667 C C . LYS A 1 89 ? -6.003 -6.096 0.437 1.00 86.44 89 LYS A C 1
ATOM 669 O O . LYS A 1 89 ? -6.485 -5.065 -0.019 1.00 86.44 89 LYS A O 1
ATOM 674 N N . ASP A 1 90 ? -4.794 -6.553 0.175 1.00 86.44 90 ASP A N 1
ATOM 675 C CA . ASP A 1 90 ? -3.893 -6.019 -0.830 1.00 86.44 90 ASP A CA 1
ATOM 676 C C . ASP A 1 90 ? -3.122 -7.218 -1.390 1.00 86.44 90 ASP A C 1
ATOM 678 O O . ASP A 1 90 ? -2.479 -7.936 -0.616 1.00 86.44 90 ASP A O 1
ATOM 682 N N . ASP A 1 91 ? -3.324 -7.534 -2.670 1.00 83.50 91 ASP A N 1
ATOM 683 C CA . ASP A 1 91 ? -2.765 -8.745 -3.287 1.00 83.50 91 ASP A CA 1
ATOM 684 C C . ASP A 1 91 ? -1.316 -8.529 -3.749 1.00 83.50 91 ASP A C 1
ATOM 686 O O . ASP A 1 91 ? -0.579 -9.496 -3.958 1.00 83.50 91 ASP A O 1
ATOM 690 N N . GLU A 1 92 ? -0.906 -7.269 -3.885 1.00 85.81 92 GLU A N 1
ATOM 691 C CA . GLU A 1 92 ? 0.333 -6.858 -4.518 1.00 85.81 92 GLU A CA 1
ATOM 692 C C . GLU A 1 92 ? 1.458 -6.574 -3.507 1.00 85.81 92 GLU A C 1
ATOM 694 O O . GLU A 1 92 ? 2.477 -7.272 -3.515 1.00 85.81 92 GLU A O 1
ATOM 699 N N . SER A 1 93 ? 1.306 -5.580 -2.624 1.00 82.81 93 SER A N 1
ATOM 700 C CA . SER A 1 93 ? 2.319 -5.236 -1.608 1.00 82.81 93 SER A CA 1
ATOM 701 C C . SER A 1 93 ? 1.971 -5.697 -0.197 1.00 82.81 93 SER A C 1
ATOM 703 O O . SER A 1 93 ? 2.843 -5.727 0.683 1.00 82.81 93 SER A O 1
ATOM 705 N N . GLY A 1 94 ? 0.729 -6.113 0.018 1.00 83.69 94 GLY A N 1
ATOM 706 C CA . GLY A 1 94 ? 0.208 -6.482 1.317 1.00 83.69 94 GLY A CA 1
ATOM 707 C C . GLY A 1 94 ? -0.104 -5.269 2.193 1.00 83.69 94 GLY A C 1
ATOM 708 O O . GLY A 1 94 ? -0.046 -4.102 1.811 1.00 83.69 94 GLY A O 1
ATOM 709 N N . LEU A 1 95 ? -0.459 -5.550 3.442 1.00 84.12 95 LEU A N 1
ATOM 710 C CA . LEU A 1 95 ? -0.831 -4.510 4.392 1.00 84.12 95 LEU A CA 1
ATOM 711 C C . LEU A 1 95 ? 0.382 -4.105 5.223 1.00 84.12 95 LEU A C 1
ATOM 713 O O . LEU A 1 95 ? 1.041 -4.943 5.832 1.00 84.12 95 LEU A O 1
ATOM 717 N N . ARG A 1 96 ? 0.652 -2.800 5.297 1.00 80.25 96 ARG A N 1
ATOM 718 C CA . ARG A 1 96 ? 1.732 -2.263 6.138 1.00 80.25 96 ARG A CA 1
ATOM 719 C C . ARG A 1 96 ? 1.244 -1.798 7.501 1.00 80.25 96 ARG A C 1
ATOM 721 O O . ARG A 1 96 ? 1.895 -2.059 8.505 1.00 80.25 96 ARG A O 1
ATOM 728 N N . ALA A 1 97 ? 0.141 -1.057 7.535 1.00 78.88 97 ALA A N 1
ATOM 729 C CA . ALA A 1 97 ? -0.357 -0.463 8.765 1.00 78.88 97 ALA A CA 1
ATOM 730 C C . ALA A 1 97 ? -1.868 -0.248 8.730 1.00 78.88 97 ALA A C 1
ATOM 732 O O . ALA A 1 97 ? -2.413 0.194 7.721 1.00 78.88 97 ALA A O 1
ATOM 733 N N . LEU A 1 98 ? -2.515 -0.474 9.872 1.00 80.94 98 LEU A N 1
ATOM 734 C CA . LEU A 1 98 ? -3.897 -0.071 10.128 1.00 80.94 98 LEU A CA 1
ATOM 735 C C . LEU A 1 98 ? -3.909 1.094 11.121 1.00 80.94 98 LEU A C 1
ATOM 737 O O . LEU A 1 98 ? -3.179 1.070 12.109 1.00 80.94 98 LEU A O 1
ATOM 741 N N . ARG A 1 99 ? -4.749 2.104 10.885 1.00 82.31 99 ARG A N 1
ATOM 742 C CA . ARG A 1 99 ? -5.028 3.183 11.845 1.00 82.31 99 ARG A CA 1
ATOM 743 C C . ARG A 1 99 ? -6.534 3.323 12.011 1.00 82.31 99 ARG A C 1
ATOM 745 O O . ARG A 1 99 ? -7.259 3.216 11.027 1.00 82.31 99 ARG A O 1
ATOM 752 N N . ALA A 1 100 ? -6.983 3.607 13.229 1.00 79.62 100 ALA A N 1
ATOM 753 C CA . ALA A 1 100 ? -8.393 3.805 13.546 1.00 79.62 100 ALA A CA 1
ATOM 754 C C . ALA A 1 100 ? -8.610 5.137 14.275 1.00 79.62 100 ALA A C 1
ATOM 756 O O . ALA A 1 100 ? -7.746 5.595 15.028 1.00 79.62 100 ALA A O 1
ATOM 757 N N . LEU A 1 101 ? -9.777 5.739 14.043 1.00 79.56 101 LEU A N 1
ATOM 758 C CA . LEU A 1 101 ? -10.254 6.938 14.725 1.00 79.56 101 LEU A CA 1
ATOM 759 C C . LEU A 1 101 ? -11.593 6.623 15.387 1.00 79.56 101 LEU A C 1
ATOM 761 O O . LEU A 1 101 ? -12.477 6.048 14.756 1.00 79.56 101 LEU A O 1
ATOM 765 N N . VAL A 1 102 ? -11.745 7.037 16.641 1.00 78.31 102 VAL A N 1
ATOM 766 C CA . VAL A 1 102 ? -12.994 6.912 17.398 1.00 78.31 102 VAL A CA 1
ATOM 767 C C . VAL A 1 102 ? -13.376 8.302 17.894 1.00 78.31 102 VAL A C 1
ATOM 769 O O . VAL A 1 102 ? -12.535 9.021 18.433 1.00 78.31 102 VAL A O 1
ATOM 772 N N . SER A 1 103 ? -14.630 8.702 17.689 1.00 78.19 103 SER A N 1
ATOM 773 C CA . SER A 1 103 ? -15.150 10.001 18.120 1.00 78.19 103 SER A CA 1
ATOM 774 C C . SER A 1 103 ? -16.517 9.841 18.775 1.00 78.19 103 SER A C 1
ATOM 776 O O . SER A 1 103 ? -17.312 9.007 18.355 1.00 78.19 103 SER A O 1
ATOM 778 N N . SER A 1 104 ? -16.786 10.660 19.792 1.00 77.06 104 SER A N 1
ATOM 779 C CA . SER A 1 104 ? -18.096 10.806 20.437 1.00 77.06 104 SER A CA 1
ATOM 780 C C . SER A 1 104 ? -18.916 11.974 19.871 1.00 77.06 104 SER A C 1
ATOM 782 O O . SER A 1 104 ? -19.974 12.302 20.407 1.00 77.06 104 SER A O 1
ATOM 784 N N . ASN A 1 105 ? -18.430 12.633 18.812 1.00 76.75 105 ASN A N 1
ATOM 785 C CA . ASN A 1 105 ? -19.134 13.734 18.163 1.00 76.75 105 ASN A CA 1
ATOM 786 C C . ASN A 1 105 ? -20.323 13.217 17.340 1.00 76.75 105 ASN A C 1
ATOM 788 O O . ASN A 1 105 ? -20.330 12.088 16.861 1.00 76.75 105 ASN A O 1
ATOM 792 N N . SER A 1 106 ? -21.301 14.084 17.080 1.00 76.75 106 SER A N 1
ATOM 793 C CA . SER A 1 106 ? -22.465 13.787 16.229 1.00 76.75 106 SER A CA 1
ATOM 794 C C . SER A 1 106 ? -22.143 13.705 14.726 1.00 76.75 106 SER A C 1
ATOM 796 O O . SER A 1 106 ? -23.045 13.716 13.892 1.00 76.75 106 SER A O 1
ATOM 798 N N . SER A 1 107 ? -20.865 13.686 14.348 1.00 76.81 107 SER A N 1
ATOM 799 C CA . SER A 1 107 ? -20.399 13.666 12.961 1.00 76.81 107 SER A CA 1
ATOM 800 C C . SER A 1 107 ? -19.189 12.753 12.821 1.00 76.81 107 SER A C 1
ATOM 802 O O . SER A 1 107 ? -18.402 12.612 13.758 1.00 76.81 107 SER A O 1
ATOM 804 N N . ALA A 1 108 ? -19.045 12.149 11.638 1.00 73.12 108 ALA A N 1
ATOM 805 C CA . ALA A 1 108 ? -17.951 11.236 11.337 1.00 73.12 108 ALA A CA 1
ATOM 806 C C . ALA A 1 108 ? -16.577 11.900 11.581 1.00 73.12 108 ALA A C 1
ATOM 808 O O . ALA A 1 108 ? -16.399 13.078 11.250 1.00 73.12 108 ALA A O 1
ATOM 809 N N . PRO A 1 109 ? -15.599 11.169 12.150 1.00 75.50 109 PRO A N 1
ATOM 810 C CA . PRO A 1 109 ? -14.257 11.697 12.357 1.00 75.50 109 PRO A CA 1
ATOM 811 C C . PRO A 1 109 ? -13.571 11.993 11.018 1.00 75.50 109 PRO A C 1
ATOM 813 O O . PRO A 1 109 ? -13.800 11.311 10.020 1.00 75.50 109 PRO A O 1
ATOM 816 N N . SER A 1 110 ? -12.684 12.990 11.006 1.00 77.56 110 SER A N 1
ATOM 817 C CA . SER A 1 110 ? -11.819 13.286 9.863 1.00 77.56 110 SER A CA 1
ATOM 818 C C . SER A 1 110 ? -10.351 13.145 10.251 1.00 77.56 110 SER A C 1
ATOM 820 O O . SER A 1 110 ? -9.960 13.406 11.386 1.00 77.56 110 SER A O 1
ATOM 822 N N . TRP A 1 111 ? -9.514 12.771 9.284 1.00 70.19 111 TRP A N 1
ATOM 823 C CA . TRP A 1 111 ? -8.070 12.616 9.487 1.00 70.19 111 TRP A CA 1
ATOM 824 C C . TRP A 1 111 ? -7.322 13.943 9.714 1.00 70.19 111 TRP A C 1
ATOM 826 O O . TRP A 1 111 ? -6.121 13.926 9.969 1.00 70.19 111 TRP A O 1
ATOM 836 N N . SER A 1 112 ? -8.002 15.091 9.612 1.00 66.69 112 SER A N 1
ATOM 837 C CA . SER A 1 112 ? -7.400 16.427 9.738 1.00 66.69 112 SER A CA 1
ATOM 838 C C . SER A 1 112 ? -7.238 16.902 11.184 1.00 66.69 112 SER A C 1
ATOM 840 O O . SER A 1 112 ? -6.484 17.839 11.431 1.00 66.69 112 SER A O 1
ATOM 842 N N . PHE A 1 113 ? -7.916 16.266 12.140 1.00 50.88 113 PHE A N 1
ATOM 843 C CA . PHE A 1 113 ? -7.848 16.616 13.554 1.00 50.88 113 PHE A CA 1
ATOM 844 C C . PHE A 1 113 ? -7.822 15.315 14.372 1.00 50.88 113 PHE A C 1
ATOM 846 O O . PHE A 1 113 ? -8.744 14.526 14.214 1.00 50.88 113 PHE A O 1
ATOM 853 N N . ILE A 1 114 ? -6.828 15.136 15.266 1.00 54.78 114 ILE A N 1
ATOM 854 C CA . ILE A 1 114 ? -6.756 14.178 16.411 1.00 54.78 114 ILE A CA 1
ATOM 855 C C . ILE A 1 114 ? -5.595 13.145 16.380 1.00 54.78 114 ILE A C 1
ATOM 857 O O . ILE A 1 114 ? -5.074 12.734 15.345 1.00 54.78 114 ILE A O 1
ATOM 861 N N . THR A 1 115 ? -5.198 12.780 17.605 1.00 47.88 115 THR A N 1
ATOM 862 C CA . THR A 1 115 ? -4.218 11.806 18.100 1.00 47.88 115 THR A CA 1
ATOM 863 C C . THR A 1 115 ? -4.399 10.390 17.519 1.00 47.88 115 THR A C 1
ATOM 865 O O . THR A 1 115 ? -5.461 9.792 17.702 1.00 47.88 115 THR A O 1
ATOM 868 N N . PRO A 1 116 ? -3.379 9.807 16.861 1.00 45.47 116 PRO A N 1
ATOM 869 C CA . PRO A 1 116 ? -3.460 8.461 16.300 1.00 45.47 116 PRO A CA 1
ATOM 870 C C . PRO A 1 116 ? -3.498 7.401 17.407 1.00 45.47 116 PRO A C 1
ATOM 872 O O . PRO A 1 116 ? -2.637 7.394 18.287 1.00 45.47 116 PRO A O 1
ATOM 875 N N . TYR A 1 117 ? -4.450 6.467 17.339 1.00 46.66 117 TYR A N 1
ATOM 876 C CA . TYR A 1 117 ? -4.321 5.209 18.074 1.00 46.66 117 TYR A CA 1
ATOM 877 C C . TYR A 1 117 ? -3.268 4.346 17.365 1.00 46.66 117 TYR A C 1
ATOM 879 O O . TYR A 1 117 ? -3.244 4.281 16.131 1.00 46.66 117 TYR A O 1
ATOM 887 N N . THR A 1 118 ? -2.355 3.761 18.141 1.00 47.97 118 THR A N 1
ATOM 888 C CA . THR A 1 118 ? -1.193 2.988 17.675 1.00 47.97 118 THR A CA 1
ATOM 889 C C . THR A 1 118 ? -1.586 1.973 16.609 1.00 47.97 118 THR A C 1
ATOM 891 O O . THR A 1 118 ? -2.467 1.146 16.832 1.00 47.97 118 THR A O 1
ATOM 894 N N . GLY A 1 119 ? -0.938 2.057 15.447 1.00 46.97 119 GLY A N 1
ATOM 895 C CA . GLY A 1 119 ? -1.147 1.113 14.359 1.00 46.97 119 GLY A CA 1
ATOM 896 C C . GLY A 1 119 ? -0.416 -0.204 14.590 1.00 46.97 119 GLY A C 1
ATOM 897 O O . GLY A 1 119 ? 0.613 -0.242 15.263 1.00 46.97 119 GLY A O 1
ATOM 898 N N . TYR A 1 120 ? -0.945 -1.274 14.007 1.00 50.56 120 TYR A N 1
ATOM 899 C CA . TYR A 1 120 ? -0.245 -2.552 13.900 1.00 50.56 120 TYR A CA 1
ATOM 900 C C . TYR A 1 120 ? 0.653 -2.523 12.664 1.00 50.56 120 TYR A C 1
ATOM 902 O O . TYR A 1 120 ? 0.167 -2.184 11.587 1.00 50.56 120 TYR A O 1
ATOM 910 N N . ASP A 1 121 ? 1.934 -2.868 12.810 1.00 56.94 121 ASP A N 1
ATOM 911 C CA . ASP A 1 121 ? 2.771 -3.257 11.671 1.00 56.94 121 ASP A CA 1
ATOM 912 C C . ASP A 1 121 ? 2.326 -4.657 11.242 1.00 56.94 121 ASP A C 1
ATOM 914 O O . ASP A 1 121 ? 2.431 -5.613 12.013 1.00 56.94 121 ASP A O 1
ATOM 918 N N . LEU A 1 122 ? 1.742 -4.747 10.050 1.00 61.38 122 LEU A N 1
ATOM 919 C CA . LEU A 1 122 ? 1.217 -5.994 9.494 1.00 61.38 122 LEU A CA 1
ATOM 920 C C . LEU A 1 122 ? 2.229 -6.678 8.568 1.00 61.38 122 LEU A C 1
ATOM 922 O O . LEU A 1 122 ? 1.888 -7.672 7.922 1.00 61.38 122 LEU A O 1
ATOM 926 N N . SER A 1 123 ? 3.471 -6.178 8.509 1.00 58.72 123 SER A N 1
ATOM 927 C CA . SER A 1 123 ? 4.517 -6.838 7.741 1.00 58.72 123 SER A CA 1
ATOM 928 C C . SER A 1 123 ? 4.698 -8.282 8.231 1.00 58.72 123 SER A C 1
ATOM 930 O O . SER A 1 123 ? 4.775 -8.534 9.440 1.00 58.72 123 SER A O 1
ATOM 932 N N . PRO A 1 124 ? 4.768 -9.267 7.317 1.00 50.50 124 PRO A N 1
ATOM 933 C CA . PRO A 1 124 ? 5.142 -10.616 7.694 1.00 50.50 124 PRO A CA 1
ATOM 934 C C . PRO A 1 124 ? 6.522 -10.537 8.343 1.00 50.50 124 PRO A C 1
ATOM 936 O O . PRO A 1 124 ? 7.482 -10.103 7.701 1.00 50.50 124 PRO A O 1
ATOM 939 N N . GLY A 1 125 ? 6.620 -10.910 9.622 1.00 43.38 125 GLY A N 1
ATOM 940 C CA . GLY A 1 125 ? 7.897 -10.949 10.323 1.00 43.38 125 GLY A CA 1
ATOM 941 C C . GLY A 1 125 ? 8.904 -11.707 9.466 1.00 43.38 125 GLY A C 1
ATOM 942 O O . GLY A 1 125 ? 8.637 -12.847 9.078 1.00 43.38 125 GLY A O 1
ATOM 943 N N . ARG A 1 126 ? 10.023 -11.057 9.113 1.00 40.47 126 ARG A N 1
ATOM 944 C CA . ARG A 1 126 ? 11.123 -11.718 8.401 1.00 40.47 126 ARG A CA 1
ATOM 945 C C . ARG A 1 126 ? 11.468 -12.993 9.172 1.00 40.47 126 ARG A C 1
ATOM 947 O O . ARG A 1 126 ? 11.913 -12.903 10.315 1.00 40.47 126 ARG A O 1
ATOM 954 N N . ARG A 1 127 ? 11.205 -14.150 8.566 1.00 38.75 127 ARG A N 1
ATOM 955 C CA . ARG A 1 127 ? 11.827 -15.410 8.973 1.00 38.75 127 ARG A CA 1
ATOM 956 C C . ARG A 1 127 ? 13.292 -15.401 8.572 1.00 38.75 127 ARG A C 1
ATOM 958 O O . ARG A 1 127 ? 13.593 -14.822 7.504 1.00 38.75 127 ARG A O 1
#

Solvent-accessible surface area (backbone atoms only — not comparable to full-atom values): 9035 Å² total; per-residue (Å²): 142,81,85,77,78,80,76,80,70,85,76,84,74,77,90,84,82,82,92,70,92,79,55,69,70,40,72,43,70,54,76,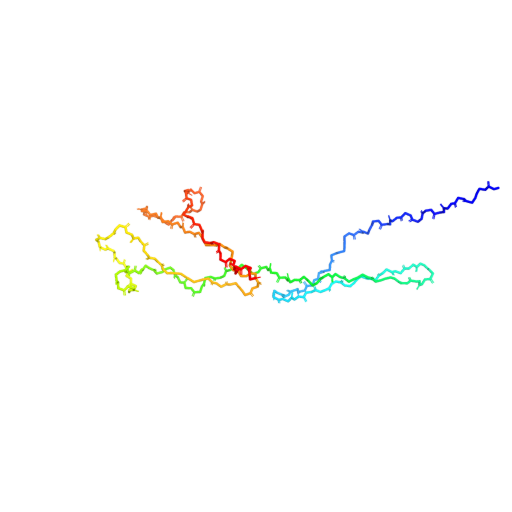48,75,50,67,54,97,89,68,54,73,51,77,49,70,52,71,77,43,67,41,71,83,78,75,71,40,73,76,48,71,84,41,40,29,40,89,89,75,67,45,80,48,96,74,88,84,94,72,99,72,90,43,72,49,72,43,73,49,41,95,63,87,48,60,57,71,53,78,64,85,86,74,94,60,102,58,84,82,58,96,88,65,86,86,79,50,86,55,51,77,55,58,78,76,86,126

Foldseek 3Di:
DDDDPPPPPDDDDDDDDDDDPDDAPDWDKDKDWDADPVGDIDIDIDDTDGDDPDDKDWPDDKFWADPVPRDTDPDDDDDPDTDIDTDIDDPHPGDQWDWDDDDPDPDDDDPPDDDIDDIDGPPDPDD

Secondary structure (DSSP, 8-state):
--------PPPPPPPP-------TTPEE--EEEEE-TTS-EEEEEPPPEE---PPPEESS--EEB-TTT--B-SS--S-S---EE--EE-SSS---EE------SSS---TTSSPPPPPEE-SPP--

Organism: NCBI:txid156173

Sequence (127 aa):
DDFMPSEHKAQQMPSLSVKTNLVDGTTYFVALQCSDHAGHRSQLISQGLMLDTIPPTSLTDVALVSPETGAVVDMWGLNSTLTFICSFKDDESGLRALRALVSSNSSAPSWSFITPYTGYDLSPGRR

Radius of gyration: 27.49 Å; Cα contacts (8 Å, |Δi|>4): 135; chains: 1; bounding box: 81×32×67 Å

pLDDT: mean 75.54, std 13.68, range [38.75, 92.12]

Mean predicted aligned error: 12.9 Å